Protein AF-A0A4Y2STK2-F1 (afdb_monomer_lite)

Secondary structure (DSSP, 8-state):
--PPPHHHHHHHHHHHHHHHHHHHHHHHHHH--TT--SSSSHHHHHHHHHHHHHHHHHHHHHHHHHHHHEEEEE----SSS--HHHHHHHHHHH-TT-EEEEEESS--SSPPP-SSS-TTTEEEEE-S--TTS-TTPPPHHHH---SEEEEE---

Structure (mmCIF, N/CA/C/O backbone):
data_AF-A0A4Y2STK2-F1
#
_entry.id   AF-A0A4Y2STK2-F1
#
loop_
_atom_site.group_PDB
_atom_site.id
_atom_site.type_symbol
_atom_site.label_atom_id
_atom_site.label_alt_id
_atom_site.label_comp_id
_atom_site.label_asym_id
_atom_site.label_entity_id
_atom_site.label_seq_id
_atom_site.pdbx_PDB_ins_code
_atom_site.Cartn_x
_atom_site.Cartn_y
_atom_site.Cartn_z
_atom_site.occupancy
_atom_site.B_iso_or_equiv
_atom_site.auth_seq_id
_atom_site.auth_comp_id
_atom_site.auth_asym_id
_atom_site.auth_atom_id
_atom_site.pdbx_PDB_model_num
ATOM 1 N N . MET A 1 1 ? 45.881 13.361 -73.220 1.00 48.16 1 MET A N 1
ATOM 2 C CA . MET A 1 1 ? 44.985 13.264 -72.045 1.00 48.16 1 MET A CA 1
ATOM 3 C C . MET A 1 1 ? 45.838 13.250 -70.787 1.00 48.16 1 MET A C 1
ATOM 5 O O . MET A 1 1 ? 46.521 12.266 -70.545 1.00 48.16 1 MET A O 1
ATOM 9 N N . ARG A 1 2 ? 45.893 14.359 -70.039 1.00 57.22 2 ARG A N 1
ATOM 10 C CA . ARG A 1 2 ? 46.589 14.390 -68.744 1.00 57.22 2 ARG A CA 1
ATOM 11 C C . ARG A 1 2 ? 45.663 13.764 -67.703 1.00 57.22 2 ARG A C 1
ATOM 13 O O . ARG A 1 2 ? 44.608 14.318 -67.422 1.00 57.22 2 ARG A O 1
ATOM 20 N N . LEU A 1 3 ? 46.047 12.589 -67.211 1.00 60.44 3 LEU A N 1
ATOM 21 C CA . LEU A 1 3 ? 45.358 11.873 -66.143 1.00 60.44 3 LEU A CA 1
ATOM 22 C C . LEU A 1 3 ? 45.282 12.771 -64.902 1.00 60.44 3 LEU A C 1
ATOM 24 O O . LEU A 1 3 ? 46.305 13.250 -64.411 1.00 60.44 3 LEU A O 1
ATOM 28 N N . LEU A 1 4 ? 44.059 13.028 -64.441 1.00 67.12 4 LEU A N 1
ATOM 29 C CA . LEU A 1 4 ? 43.784 13.797 -63.236 1.00 67.12 4 LEU A CA 1
ATOM 30 C C . LEU A 1 4 ? 44.452 13.082 -62.053 1.00 67.12 4 LEU A C 1
ATOM 32 O O . LEU A 1 4 ? 44.207 11.899 -61.817 1.00 67.12 4 LEU A O 1
ATOM 36 N N . THR A 1 5 ? 45.345 13.766 -61.341 1.00 83.81 5 THR A N 1
ATOM 37 C CA . THR A 1 5 ? 46.060 13.161 -60.215 1.00 83.81 5 THR A CA 1
ATOM 38 C C . THR A 1 5 ? 45.064 12.820 -59.105 1.00 83.81 5 THR A C 1
ATOM 40 O O . THR A 1 5 ? 44.153 13.593 -58.820 1.00 83.81 5 THR A O 1
ATOM 43 N N . TRP A 1 6 ? 45.231 11.672 -58.442 1.00 82.50 6 TRP A N 1
ATOM 44 C CA . TRP A 1 6 ? 44.313 11.210 -57.385 1.00 82.50 6 TRP A CA 1
ATOM 45 C C . TRP A 1 6 ? 44.108 12.245 -56.259 1.00 82.50 6 TRP A C 1
ATOM 47 O O . TRP A 1 6 ? 43.024 12.358 -55.695 1.00 82.50 6 TRP A O 1
ATOM 57 N N . LYS A 1 7 ? 45.114 13.096 -56.016 1.00 84.44 7 LYS A N 1
ATOM 58 C CA . LYS A 1 7 ? 45.023 14.246 -55.103 1.00 84.44 7 LYS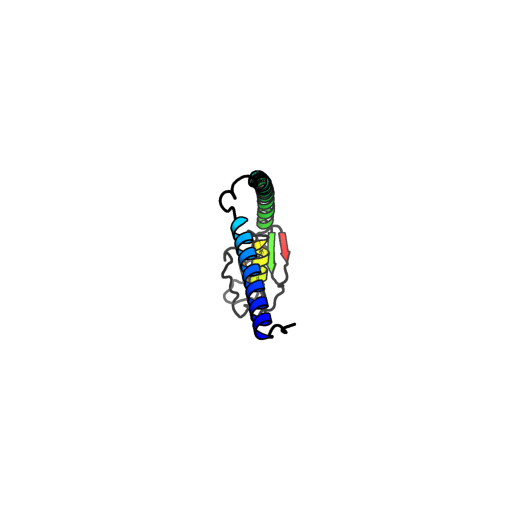 A CA 1
ATOM 59 C C . LYS A 1 7 ? 43.942 15.255 -55.512 1.00 84.44 7 LYS A C 1
ATOM 61 O O . LYS A 1 7 ? 43.209 15.732 -54.652 1.00 84.44 7 LYS A O 1
ATOM 66 N N . ALA A 1 8 ? 43.818 15.557 -56.805 1.00 86.56 8 ALA A N 1
ATOM 67 C CA . ALA A 1 8 ? 42.781 16.452 -57.314 1.00 86.56 8 ALA A CA 1
ATOM 68 C C . ALA A 1 8 ? 41.380 15.838 -57.164 1.00 86.56 8 ALA A C 1
ATOM 70 O O . ALA A 1 8 ? 40.431 16.552 -56.860 1.00 86.56 8 ALA A O 1
ATOM 71 N N . LEU A 1 9 ? 41.263 14.513 -57.306 1.00 87.19 9 LEU A N 1
ATOM 72 C CA . LEU A 1 9 ? 39.998 13.797 -57.131 1.00 87.19 9 LEU A CA 1
ATOM 73 C C . LEU A 1 9 ? 39.538 13.802 -55.665 1.00 87.19 9 LEU A C 1
ATOM 75 O O . LEU A 1 9 ? 38.375 14.087 -55.394 1.00 87.19 9 LEU A O 1
ATOM 79 N N . MET A 1 10 ? 40.454 13.580 -54.718 1.00 91.31 10 MET A N 1
ATOM 80 C CA . MET A 1 10 ? 40.150 13.666 -53.282 1.00 91.31 10 MET A CA 1
ATOM 81 C C . MET A 1 10 ? 39.747 15.086 -52.867 1.00 91.31 10 MET A C 1
ATOM 83 O O . MET A 1 10 ? 38.786 15.266 -52.122 1.00 91.31 10 MET A O 1
ATOM 87 N N . PHE A 1 11 ? 40.442 16.103 -53.385 1.00 92.38 11 PHE A N 1
ATOM 88 C CA . PHE A 1 11 ? 40.109 17.499 -53.104 1.00 92.38 11 PHE A CA 1
ATOM 89 C C . PHE A 1 11 ? 38.745 17.894 -53.689 1.00 92.38 11 PHE A C 1
ATOM 91 O O . PHE A 1 11 ? 37.953 18.553 -53.018 1.00 92.38 11 PHE A O 1
ATOM 98 N N . ALA A 1 12 ? 38.431 17.429 -54.902 1.00 92.31 12 ALA A N 1
ATOM 99 C CA . ALA A 1 12 ? 37.120 17.625 -55.512 1.00 92.31 12 ALA A CA 1
ATOM 100 C C . ALA A 1 12 ? 36.002 16.952 -54.698 1.00 92.31 12 ALA A C 1
ATOM 102 O O . ALA A 1 12 ? 34.995 17.596 -54.422 1.00 92.31 12 ALA A O 1
ATOM 103 N N . ALA A 1 13 ? 36.199 15.709 -54.244 1.00 93.19 13 ALA A N 1
ATOM 104 C CA . ALA A 1 13 ? 35.223 14.991 -53.419 1.00 93.19 13 ALA A CA 1
ATOM 105 C C . ALA A 1 13 ? 34.968 15.676 -52.062 1.00 93.19 13 ALA A C 1
ATOM 107 O 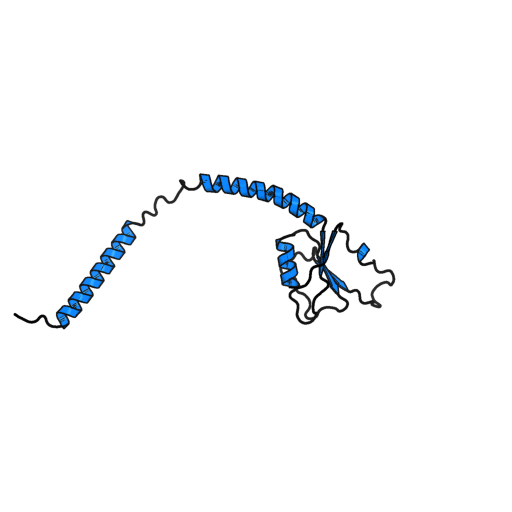O . ALA A 1 13 ? 33.842 15.683 -51.555 1.00 93.19 13 ALA A O 1
ATOM 108 N N . PHE A 1 14 ? 36.001 16.275 -51.466 1.00 95.25 14 PHE A N 1
ATOM 109 C CA . PHE A 1 14 ? 35.857 17.053 -50.237 1.00 95.25 14 PHE A CA 1
ATOM 110 C C . PHE A 1 14 ? 35.043 18.334 -50.474 1.00 95.25 14 PHE A C 1
ATOM 112 O O . PHE A 1 14 ? 34.085 18.599 -49.749 1.00 95.25 14 PHE A O 1
ATOM 119 N N . LEU A 1 15 ? 35.364 19.085 -51.533 1.00 95.06 15 LEU A N 1
ATOM 120 C CA . LEU A 1 15 ? 34.631 20.293 -51.925 1.00 95.06 15 LEU A CA 1
ATOM 121 C C . LEU A 1 15 ? 33.157 20.011 -52.227 1.00 95.06 15 LEU A C 1
ATOM 123 O O . LEU A 1 15 ? 32.296 20.776 -51.800 1.00 95.06 15 LEU A O 1
ATOM 127 N N . THR A 1 16 ? 32.843 18.910 -52.912 1.00 94.94 16 THR A N 1
ATOM 128 C CA . THR A 1 16 ? 31.449 18.547 -53.200 1.00 94.94 16 THR A CA 1
ATOM 129 C C . THR A 1 16 ? 30.667 18.231 -51.930 1.00 94.94 16 THR A C 1
ATOM 131 O O . THR A 1 16 ? 29.537 18.687 -51.793 1.00 94.94 16 THR A O 1
ATOM 134 N N . ASN A 1 17 ? 31.263 17.514 -50.972 1.00 94.69 17 ASN A N 1
ATOM 135 C CA . ASN A 1 17 ? 30.604 17.229 -49.693 1.00 94.69 17 ASN A CA 1
ATOM 136 C C . ASN A 1 17 ? 30.386 18.500 -48.862 1.00 94.69 17 ASN A C 1
ATOM 138 O O . ASN A 1 17 ? 29.322 18.668 -48.271 1.00 94.69 17 ASN A O 1
ATOM 142 N N . LEU A 1 18 ? 31.354 19.421 -48.864 1.00 95.56 18 LEU A N 1
ATOM 143 C CA . LEU A 1 18 ? 31.234 20.703 -48.166 1.00 95.56 18 LEU A CA 1
ATOM 144 C C . LEU A 1 18 ? 30.130 21.576 -48.780 1.00 95.56 18 LEU A C 1
ATOM 146 O O . LEU A 1 18 ? 29.338 22.167 -48.052 1.00 95.56 18 LEU A O 1
ATOM 150 N N . MET A 1 19 ? 30.019 21.592 -50.111 1.00 95.88 19 MET A N 1
ATOM 151 C CA . MET A 1 19 ? 28.932 22.281 -50.813 1.00 95.88 19 MET A CA 1
ATOM 152 C C . MET A 1 19 ? 27.561 21.675 -50.496 1.00 95.88 19 MET A C 1
ATOM 154 O O . MET A 1 19 ? 26.622 22.421 -50.235 1.00 95.88 19 MET A O 1
ATOM 158 N N . ILE A 1 20 ? 27.437 20.343 -50.467 1.00 95.75 20 ILE A N 1
ATOM 159 C CA . ILE A 1 20 ? 26.180 19.668 -50.097 1.00 95.75 20 ILE A CA 1
ATOM 160 C C . ILE A 1 20 ? 25.783 20.023 -48.661 1.00 95.75 20 ILE A C 1
ATOM 162 O O . ILE A 1 20 ? 24.633 20.383 -48.421 1.00 95.75 20 ILE A O 1
ATOM 166 N N . ALA A 1 21 ? 26.729 19.984 -47.720 1.00 95.19 21 ALA A N 1
ATOM 167 C CA . ALA A 1 21 ? 26.475 20.351 -46.329 1.00 95.19 21 ALA A CA 1
ATOM 168 C C . ALA A 1 21 ? 26.038 21.820 -46.188 1.00 95.19 21 ALA A C 1
ATOM 170 O O . ALA A 1 21 ? 25.094 22.106 -45.455 1.00 95.19 21 ALA A O 1
ATOM 171 N N . ALA A 1 22 ? 26.664 22.743 -46.925 1.00 94.56 22 ALA A N 1
ATOM 172 C CA . ALA A 1 22 ? 26.295 24.159 -46.917 1.00 94.56 22 ALA A CA 1
ATOM 173 C C . ALA A 1 22 ? 24.890 24.405 -47.495 1.00 94.56 22 ALA A C 1
ATOM 175 O O . ALA A 1 22 ? 24.116 25.176 -46.928 1.00 94.56 22 ALA A O 1
ATOM 176 N N . ILE A 1 23 ? 24.533 23.718 -48.586 1.00 92.88 23 ILE A N 1
ATOM 177 C CA . ILE A 1 23 ? 23.188 23.788 -49.179 1.00 92.88 23 ILE A CA 1
ATOM 178 C C . ILE A 1 23 ? 22.147 23.227 -48.206 1.00 92.88 23 ILE A C 1
ATOM 180 O O . ILE A 1 23 ? 21.107 23.846 -47.998 1.00 92.88 23 ILE A O 1
ATOM 184 N N . MET A 1 24 ? 22.434 22.085 -47.577 1.00 92.38 24 MET A N 1
ATOM 185 C CA . MET A 1 24 ? 21.541 21.466 -46.597 1.00 92.38 24 MET A CA 1
ATOM 186 C C . MET A 1 24 ? 21.331 22.370 -45.376 1.00 92.38 24 MET A C 1
ATOM 188 O O . MET A 1 24 ? 20.193 22.565 -44.958 1.00 92.38 24 MET A O 1
ATOM 192 N N . TRP A 1 25 ? 22.399 22.983 -44.856 1.00 89.56 25 TRP A N 1
ATOM 193 C CA . TRP A 1 25 ? 22.320 23.945 -43.753 1.00 89.56 25 TRP A CA 1
ATOM 194 C C . TRP A 1 25 ? 21.472 25.167 -44.120 1.00 89.56 25 TRP A C 1
ATOM 196 O O . TRP A 1 25 ? 20.572 25.543 -43.375 1.00 89.56 25 TRP A O 1
ATOM 206 N N . SER A 1 26 ? 21.700 25.747 -45.302 1.00 87.06 26 SER A N 1
ATOM 207 C CA . SER A 1 26 ? 20.927 26.898 -45.781 1.00 87.06 26 SER A CA 1
ATOM 208 C C . SER A 1 26 ? 19.449 26.570 -46.009 1.00 87.06 26 SER A C 1
ATOM 210 O O . SER A 1 26 ? 18.606 27.445 -45.834 1.00 87.06 26 SER A O 1
ATOM 212 N N . TYR A 1 27 ? 19.123 25.339 -46.411 1.00 86.56 27 TYR A N 1
ATOM 213 C CA . TYR A 1 27 ? 17.741 24.907 -46.621 1.00 86.56 27 TYR A CA 1
ATOM 214 C C . TYR A 1 27 ? 16.986 24.732 -45.300 1.00 86.56 27 TYR A C 1
ATOM 216 O O . TYR A 1 27 ? 15.829 25.134 -45.193 1.00 86.56 27 TYR A O 1
ATOM 224 N N . ILE A 1 28 ? 17.656 24.171 -44.290 1.00 78.06 28 ILE A N 1
ATOM 225 C CA . ILE A 1 28 ? 17.091 23.993 -42.948 1.00 78.06 28 ILE A CA 1
ATOM 226 C C . ILE A 1 28 ? 16.845 25.356 -42.287 1.00 78.06 28 ILE A C 1
ATOM 228 O O . ILE A 1 28 ? 15.775 25.566 -41.724 1.00 78.06 28 ILE A O 1
ATOM 232 N N . ASP A 1 29 ? 17.784 26.298 -42.408 1.00 74.62 29 ASP A N 1
ATOM 233 C CA . ASP A 1 29 ? 17.648 27.639 -41.821 1.00 74.62 29 ASP A CA 1
ATOM 234 C C . ASP A 1 29 ? 16.523 28.455 -42.490 1.00 74.62 29 ASP A C 1
ATOM 236 O O . ASP A 1 29 ? 15.764 29.149 -41.820 1.00 74.62 29 ASP A O 1
ATOM 240 N N . PHE A 1 30 ? 16.328 28.294 -43.806 1.00 68.88 30 PHE A N 1
ATOM 241 C CA . PHE A 1 30 ? 15.253 28.970 -44.545 1.00 68.88 30 PHE A CA 1
ATOM 242 C C . PHE A 1 30 ? 13.843 28.439 -44.225 1.00 68.88 30 PHE A C 1
ATOM 244 O O . PHE A 1 30 ? 12.864 29.161 -44.402 1.00 68.88 30 PHE A O 1
ATOM 251 N N . GLN A 1 31 ? 13.705 27.192 -43.759 1.00 63.44 31 GLN A N 1
ATOM 252 C CA . GLN A 1 31 ? 12.405 26.609 -43.386 1.00 63.44 31 GLN A CA 1
ATOM 253 C C . GLN A 1 31 ? 12.005 26.848 -41.928 1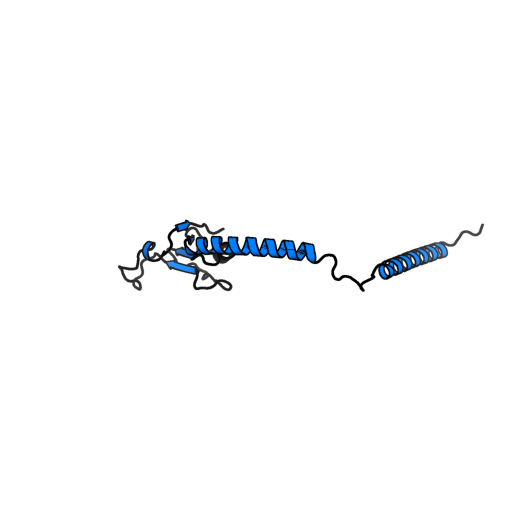.00 63.44 31 GLN A C 1
ATOM 255 O O . GLN A 1 31 ? 10.875 26.538 -41.545 1.00 63.44 31 GLN A O 1
ATOM 260 N N . CYS A 1 32 ? 12.884 27.439 -41.123 1.00 59.34 32 CYS A N 1
ATOM 261 C CA . CYS A 1 32 ? 12.579 27.821 -39.752 1.00 59.34 32 CYS A CA 1
ATOM 262 C C . CYS A 1 32 ? 11.955 29.223 -39.696 1.00 59.34 32 CYS A C 1
ATOM 264 O O . CYS A 1 32 ? 12.575 30.175 -39.227 1.00 59.34 32 CYS A O 1
ATOM 266 N N . ASP A 1 33 ? 10.695 29.357 -40.117 1.00 59.50 33 ASP A N 1
ATOM 267 C CA . ASP A 1 33 ? 9.897 30.549 -39.801 1.00 59.50 33 ASP A CA 1
ATOM 268 C C . ASP A 1 33 ? 9.300 30.408 -38.386 1.00 59.50 33 ASP A C 1
ATOM 270 O O . ASP A 1 33 ? 8.128 30.087 -38.182 1.00 59.50 33 ASP A O 1
ATOM 274 N N . CYS A 1 34 ? 10.143 30.598 -37.367 1.00 61.75 34 CYS A N 1
ATOM 275 C CA . CYS A 1 34 ? 9.761 30.501 -35.951 1.00 61.75 34 CYS A CA 1
ATOM 276 C C . CYS A 1 34 ? 8.955 31.716 -35.445 1.00 61.75 34 CYS A C 1
ATOM 278 O O . CYS A 1 34 ? 8.853 31.932 -34.238 1.00 61.75 34 CYS A O 1
ATOM 280 N N . SER A 1 35 ? 8.381 32.525 -36.340 1.00 60.88 35 SER A N 1
ATOM 281 C CA . SER A 1 35 ? 7.704 33.776 -35.986 1.00 60.88 35 SER A CA 1
ATOM 282 C C . SER A 1 35 ? 6.190 33.644 -35.757 1.00 60.88 35 SER A C 1
ATOM 284 O O . SER A 1 35 ? 5.589 34.558 -35.200 1.00 60.88 35 SER A O 1
ATOM 286 N N . ASN A 1 36 ? 5.555 32.522 -36.134 1.00 54.53 36 ASN A N 1
ATOM 287 C CA . ASN A 1 36 ? 4.089 32.373 -36.081 1.00 54.53 36 ASN A CA 1
ATOM 288 C C . ASN A 1 36 ? 3.592 30.961 -35.705 1.00 54.53 36 ASN A C 1
ATOM 290 O O . ASN A 1 36 ? 2.673 30.419 -36.320 1.00 54.53 36 ASN A O 1
ATOM 294 N N . ILE A 1 37 ? 4.137 30.363 -34.642 1.00 53.84 37 ILE A N 1
ATOM 295 C CA . ILE A 1 37 ? 3.536 29.174 -34.006 1.00 53.84 37 ILE A CA 1
ATOM 296 C C . ILE A 1 37 ? 2.609 29.645 -32.883 1.00 53.84 37 ILE A C 1
ATOM 298 O O . ILE A 1 37 ? 2.845 29.406 -31.703 1.00 53.84 37 ILE A O 1
ATOM 302 N N . GLN A 1 38 ? 1.550 30.378 -33.222 1.00 59.78 38 GLN A N 1
ATOM 303 C CA . GLN A 1 38 ? 0.513 30.672 -32.239 1.00 59.78 38 GLN A CA 1
ATOM 304 C C . GLN A 1 38 ? -0.862 30.834 -32.907 1.00 59.78 38 GLN A C 1
ATOM 306 O O . GLN A 1 38 ? -1.062 31.673 -33.778 1.00 59.78 38 GLN A O 1
ATOM 311 N N . TRP A 1 39 ? -1.806 30.002 -32.440 1.00 51.91 39 TRP A N 1
ATOM 312 C CA . TRP A 1 39 ? -3.268 30.205 -32.425 1.00 51.91 39 TRP A CA 1
ATOM 313 C C . TRP A 1 39 ? -4.206 29.579 -33.465 1.00 51.91 39 TRP A C 1
ATOM 315 O O . TRP A 1 39 ? -5.408 29.788 -33.326 1.00 51.91 39 TRP A O 1
ATOM 325 N N . LYS A 1 40 ? -3.786 28.726 -34.411 1.00 45.91 40 LYS A N 1
ATOM 326 C CA . LYS A 1 40 ? -4.786 27.978 -35.223 1.00 45.91 40 LYS A CA 1
ATOM 327 C C . LYS A 1 40 ? -5.128 26.570 -34.725 1.00 45.91 40 LYS A C 1
ATOM 329 O O . LYS A 1 40 ? -6.146 26.022 -35.127 1.00 45.91 40 LYS A O 1
ATOM 334 N N . HIS A 1 41 ? -4.344 26.025 -33.794 1.00 48.78 41 HIS A N 1
ATOM 335 C CA . HIS A 1 41 ? -4.538 24.678 -33.237 1.00 48.78 41 HIS A CA 1
ATOM 336 C C . HIS A 1 41 ? -5.138 24.664 -31.814 1.00 48.78 41 HIS A C 1
ATOM 338 O O . HIS A 1 41 ? -5.192 23.615 -31.183 1.00 48.78 41 HIS A O 1
ATOM 344 N N . SER A 1 42 ? -5.576 25.816 -31.285 1.00 54.34 42 SER A N 1
ATOM 345 C CA . SER A 1 42 ? -6.013 25.934 -29.882 1.00 54.34 42 SER A CA 1
ATOM 346 C C . SER A 1 42 ? -7.484 25.574 -29.649 1.00 54.34 42 SE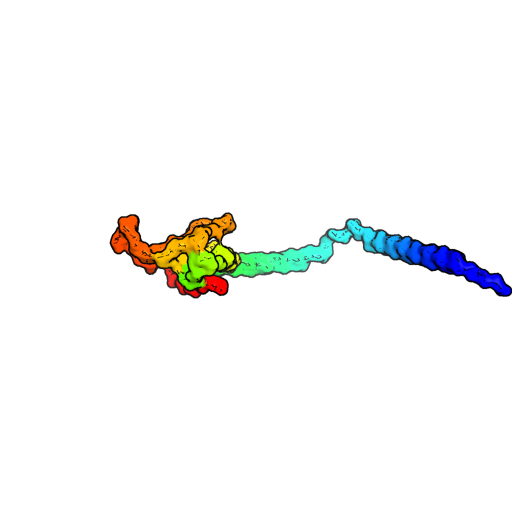R A C 1
ATOM 348 O O . SER A 1 42 ? -7.811 25.094 -28.573 1.00 54.34 42 SER A O 1
ATOM 350 N N . SER A 1 43 ? -8.387 25.781 -30.612 1.00 55.72 43 SER A N 1
ATOM 351 C CA . SER A 1 43 ? -9.835 25.645 -30.360 1.00 55.72 43 SER A CA 1
ATOM 352 C C . SER A 1 43 ? -10.311 24.189 -30.250 1.00 55.72 43 SER A C 1
ATOM 354 O O . SER A 1 43 ? -11.144 23.867 -29.402 1.00 55.72 43 SER A O 1
ATOM 356 N N . TYR A 1 44 ? -9.753 23.289 -31.063 1.00 54.94 44 TYR A N 1
ATOM 357 C CA . TYR A 1 44 ? -10.050 21.851 -30.993 1.00 54.94 44 TYR A CA 1
ATOM 358 C C . TYR A 1 44 ? -9.454 21.200 -29.738 1.00 54.94 44 TYR A C 1
ATOM 360 O O . TYR A 1 44 ? -10.069 20.316 -29.145 1.00 54.94 44 TYR A O 1
ATOM 368 N N . ILE A 1 45 ? -8.282 21.675 -29.301 1.00 56.59 45 ILE A N 1
ATOM 369 C CA . ILE A 1 45 ? -7.636 21.207 -28.071 1.00 56.59 45 ILE A CA 1
ATOM 370 C C . ILE A 1 45 ? -8.444 21.662 -26.853 1.00 56.59 45 ILE A C 1
ATOM 372 O O . ILE A 1 45 ? -8.751 20.826 -26.012 1.00 56.59 45 ILE A O 1
ATOM 376 N N . SER A 1 46 ? -8.870 22.929 -26.786 1.00 60.38 46 SER A N 1
ATOM 377 C CA . SER A 1 46 ? -9.642 23.444 -25.645 1.00 60.38 46 SER A CA 1
ATOM 378 C C . SER A 1 46 ? -11.007 22.771 -25.480 1.00 60.38 46 SER A C 1
ATOM 380 O O . SER A 1 46 ? -11.355 22.400 -24.368 1.00 60.38 46 SER A O 1
ATOM 382 N N . SER A 1 47 ? -11.756 22.554 -26.566 1.00 60.91 47 SER A N 1
ATOM 383 C CA . SER A 1 47 ? -13.078 21.902 -26.494 1.00 60.91 47 SER A CA 1
ATOM 384 C C . SER A 1 47 ? -12.994 20.424 -26.099 1.00 60.91 47 SER A C 1
ATOM 386 O O . SER A 1 47 ? -13.826 19.934 -25.338 1.00 60.91 47 SER A O 1
ATOM 388 N N . THR A 1 48 ? -11.956 19.717 -26.554 1.00 59.22 48 THR A N 1
ATOM 389 C CA . THR A 1 48 ? -11.696 18.328 -26.147 1.00 59.22 48 THR A CA 1
ATOM 390 C C . THR A 1 48 ? -11.205 18.252 -24.696 1.00 59.22 48 THR A C 1
ATOM 392 O O . THR A 1 48 ? -11.600 17.342 -23.973 1.00 59.22 48 THR A O 1
ATOM 395 N N . LEU A 1 49 ? -10.403 19.224 -24.240 1.00 60.12 49 LEU A N 1
ATOM 396 C CA . LEU A 1 49 ? -9.965 19.348 -22.842 1.00 60.12 49 LEU A CA 1
ATOM 397 C C . LEU A 1 49 ? -11.111 19.697 -21.893 1.00 60.12 49 LEU A C 1
ATOM 399 O O . LEU A 1 49 ? -11.150 19.154 -20.796 1.00 60.12 49 LEU A O 1
ATOM 403 N N . GLU A 1 50 ? -12.039 20.571 -22.284 1.00 59.47 50 GLU A N 1
ATOM 404 C CA . GLU A 1 50 ? -13.226 20.880 -21.476 1.00 59.47 50 GLU A CA 1
ATOM 405 C C . GLU A 1 50 ? -14.148 19.670 -21.360 1.00 59.47 50 GLU A C 1
ATOM 407 O O . GLU A 1 50 ? -14.561 19.337 -20.252 1.00 59.47 50 GLU A O 1
ATOM 412 N N . LYS A 1 51 ? -14.370 18.937 -22.457 1.00 56.09 51 LYS A N 1
ATOM 413 C CA . LYS A 1 51 ? -15.161 17.702 -22.430 1.00 56.09 51 LYS A CA 1
ATOM 414 C C . LYS A 1 51 ? -14.501 16.600 -21.591 1.00 56.09 51 LYS A C 1
ATOM 416 O O . LYS A 1 51 ? -15.169 15.990 -20.764 1.00 56.09 51 LYS A O 1
ATOM 421 N N . HIS A 1 52 ? -13.182 16.406 -21.715 1.00 51.78 52 HIS A N 1
ATOM 422 C CA . HIS A 1 52 ? -12.436 15.503 -20.831 1.00 51.78 52 HIS A CA 1
ATOM 423 C C . HIS A 1 52 ? -12.480 15.962 -19.373 1.00 51.78 52 HIS A C 1
ATOM 425 O O . HIS A 1 52 ? -12.582 15.126 -18.485 1.00 51.78 52 HIS A O 1
ATOM 431 N N . LYS A 1 53 ? -12.408 17.266 -19.097 1.00 55.72 53 LYS A N 1
ATOM 432 C CA . LYS A 1 53 ? -12.459 17.812 -17.735 1.00 55.72 53 LYS A CA 1
ATOM 433 C C . LYS A 1 53 ? -13.836 17.624 -17.097 1.00 55.72 53 LYS A C 1
ATOM 435 O O . LYS A 1 53 ? -13.903 17.337 -15.906 1.00 55.72 53 LYS A O 1
ATOM 440 N N . GLU A 1 54 ? -14.907 17.740 -17.875 1.00 55.78 54 GLU A N 1
ATOM 441 C CA . GLU A 1 54 ? -16.281 17.510 -17.425 1.00 55.78 54 GLU A CA 1
ATOM 442 C C . GLU A 1 54 ? -16.549 16.014 -17.179 1.00 55.78 54 GLU A C 1
ATOM 444 O O . GLU A 1 54 ? -16.985 15.651 -16.086 1.00 55.78 54 GLU A O 1
ATOM 449 N N . GLU A 1 55 ? -16.165 15.130 -18.108 1.00 57.97 55 GLU A N 1
ATOM 450 C CA . GLU A 1 55 ? -16.252 13.667 -17.933 1.00 57.97 55 GLU A CA 1
ATOM 451 C C . GLU A 1 55 ? -15.382 13.177 -16.761 1.00 57.97 55 GLU A C 1
ATOM 453 O O . GLU A 1 55 ? -15.839 12.380 -15.943 1.00 57.97 55 GLU A O 1
ATOM 458 N N . THR A 1 56 ? -14.176 13.731 -16.594 1.00 56.81 56 THR A N 1
ATOM 459 C CA . THR A 1 56 ? -13.298 13.445 -15.445 1.00 56.81 56 THR A CA 1
ATOM 460 C C . THR A 1 56 ? -13.899 13.967 -14.140 1.00 56.81 56 THR A C 1
ATOM 462 O O . THR A 1 56 ? -13.747 13.321 -13.116 1.00 56.81 56 THR A O 1
ATOM 465 N N . SER A 1 57 ? -14.612 15.099 -14.131 1.00 56.66 57 SER A N 1
ATOM 466 C CA . SER A 1 57 ? -15.229 15.618 -12.899 1.00 56.66 57 SER A CA 1
ATOM 467 C C . SER A 1 57 ? -16.385 14.744 -12.402 1.00 56.66 57 SER A C 1
ATOM 469 O O . SER A 1 57 ? -16.436 14.415 -11.221 1.00 56.66 57 SER A O 1
ATOM 471 N N . VAL A 1 58 ? -17.246 14.277 -13.311 1.00 57.53 58 VAL A N 1
ATOM 472 C CA . VAL A 1 58 ? -18.360 13.373 -12.984 1.00 57.53 58 VAL A CA 1
ATOM 473 C C . VAL A 1 58 ? -17.843 11.977 -12.614 1.00 57.53 58 VAL A C 1
ATOM 475 O O . VAL A 1 58 ? -18.337 11.354 -11.671 1.00 57.53 58 VAL A O 1
ATOM 478 N N . GLN A 1 59 ? -16.810 11.488 -13.305 1.00 56.72 59 GLN A N 1
ATOM 479 C CA . GLN A 1 59 ? -16.167 10.219 -12.971 1.00 56.72 59 GLN A CA 1
ATOM 480 C C . GLN A 1 59 ? -15.432 10.285 -11.626 1.00 56.72 59 GLN A C 1
ATOM 482 O O . GLN A 1 59 ? -15.637 9.405 -10.794 1.00 56.72 59 GLN A O 1
ATOM 487 N N . ASN A 1 60 ? -14.701 11.368 -11.348 1.00 59.84 60 ASN A N 1
ATOM 488 C CA . ASN A 1 60 ? -14.038 11.592 -10.062 1.00 59.84 60 ASN A CA 1
ATOM 489 C C . ASN A 1 60 ? -15.035 11.629 -8.900 1.00 59.84 60 ASN A C 1
ATOM 491 O O . ASN A 1 60 ? -14.730 11.110 -7.830 1.00 59.84 60 ASN A O 1
ATOM 495 N N . ASP A 1 61 ? -16.228 12.197 -9.087 1.00 68.12 61 ASP A N 1
ATOM 496 C CA . ASP A 1 61 ? -17.259 12.209 -8.045 1.00 68.12 61 ASP A CA 1
ATOM 497 C C . ASP A 1 61 ? -17.805 10.804 -7.767 1.00 68.12 61 ASP A C 1
ATOM 499 O O . ASP A 1 61 ? -18.048 10.444 -6.613 1.00 68.12 61 ASP A O 1
ATOM 503 N N . THR A 1 62 ? -17.955 9.982 -8.806 1.00 75.31 62 THR A N 1
ATOM 504 C CA . THR A 1 62 ? -18.456 8.605 -8.678 1.00 75.31 62 THR A CA 1
ATOM 505 C C . THR A 1 62 ? -17.392 7.674 -8.085 1.00 75.31 62 THR A C 1
ATOM 507 O O . THR A 1 62 ? -17.680 6.884 -7.183 1.00 75.31 62 THR A O 1
ATOM 510 N N . GLU A 1 63 ? -16.142 7.802 -8.528 1.00 74.56 63 GLU A N 1
ATOM 511 C CA . GLU A 1 63 ? -14.984 7.062 -8.015 1.00 74.56 63 GLU A CA 1
ATOM 512 C C . GLU A 1 63 ? -14.642 7.470 -6.581 1.00 74.56 63 GLU A C 1
ATOM 514 O O . GLU A 1 63 ? -14.376 6.610 -5.745 1.00 74.56 63 GLU A O 1
ATOM 519 N N . SER A 1 64 ? -14.733 8.759 -6.248 1.00 76.00 64 SER A N 1
ATOM 520 C CA . SER A 1 64 ? -14.547 9.258 -4.882 1.00 76.00 64 SER A CA 1
ATOM 521 C C . SER A 1 64 ? -15.638 8.746 -3.940 1.00 76.00 64 SER A C 1
ATOM 523 O O . SER A 1 64 ? -15.342 8.304 -2.825 1.00 76.00 64 SER A O 1
ATOM 525 N N . GLN A 1 65 ? -16.897 8.721 -4.395 1.00 82.06 65 GLN A N 1
ATOM 526 C CA . GLN A 1 65 ? -17.994 8.109 -3.643 1.00 82.06 65 GLN A CA 1
ATOM 527 C C . GLN A 1 65 ? -17.754 6.614 -3.420 1.00 82.06 65 GLN A C 1
ATOM 529 O O . GLN A 1 65 ? -17.927 6.135 -2.297 1.00 82.06 65 GLN A O 1
ATOM 534 N N . LEU A 1 66 ? -17.303 5.879 -4.437 1.00 83.69 66 LEU A N 1
ATOM 535 C CA . LEU A 1 66 ? -16.983 4.458 -4.303 1.00 83.69 66 LEU A CA 1
ATOM 536 C C . LEU A 1 66 ? -15.804 4.227 -3.347 1.00 83.69 66 LEU A C 1
ATOM 538 O O . LEU A 1 66 ? -15.911 3.437 -2.409 1.00 83.69 66 LEU A O 1
ATOM 542 N N . ALA A 1 67 ? -14.710 4.966 -3.515 1.00 85.00 67 ALA A N 1
ATOM 543 C CA . ALA A 1 67 ? -13.532 4.902 -2.656 1.00 85.00 67 ALA A CA 1
ATOM 544 C C . ALA A 1 67 ? -13.856 5.253 -1.190 1.00 85.00 67 ALA A C 1
ATOM 546 O O . ALA A 1 67 ? -13.262 4.692 -0.268 1.00 85.00 67 ALA A O 1
ATOM 547 N N . SER A 1 68 ? -14.860 6.102 -0.941 1.00 86.19 68 SER A N 1
ATOM 548 C CA . SER A 1 68 ? -15.348 6.392 0.414 1.00 86.19 68 SER A CA 1
ATOM 549 C C . SER A 1 68 ? -16.122 5.237 1.069 1.00 86.19 68 SER A C 1
ATOM 551 O O . SER A 1 68 ? -16.190 5.173 2.297 1.00 86.19 68 SER A O 1
ATOM 553 N N . LYS A 1 69 ? -16.668 4.302 0.281 1.00 90.12 69 LYS A N 1
ATOM 554 C CA . LYS A 1 69 ? -17.464 3.157 0.762 1.00 90.12 69 LYS A CA 1
ATOM 555 C C . LYS A 1 69 ? -16.689 1.851 0.850 1.00 90.12 69 LYS A C 1
ATOM 557 O O . LYS A 1 69 ? -17.120 0.938 1.552 1.00 90.12 69 LYS A O 1
ATOM 562 N N . VAL A 1 70 ? -15.556 1.764 0.161 1.00 91.88 70 VAL A N 1
ATOM 563 C CA . VAL A 1 70 ? -14.717 0.567 0.114 1.00 91.88 70 VAL A CA 1
ATOM 564 C C . VAL A 1 70 ? -13.572 0.665 1.129 1.00 91.88 70 VAL A C 1
ATOM 566 O O . VAL A 1 70 ? -12.995 1.734 1.354 1.00 91.88 70 VAL A O 1
ATOM 569 N N . ALA A 1 71 ? -13.248 -0.467 1.749 1.00 93.31 71 ALA A N 1
ATOM 570 C CA . ALA A 1 71 ? -11.987 -0.731 2.429 1.00 93.31 71 ALA A CA 1
ATOM 571 C C . ALA A 1 71 ? -11.195 -1.782 1.650 1.00 93.31 71 ALA A C 1
ATOM 573 O O . ALA A 1 71 ? -11.743 -2.795 1.217 1.00 93.31 71 ALA A O 1
ATOM 574 N N . ILE A 1 72 ? -9.896 -1.561 1.518 1.00 94.44 72 ILE A N 1
ATOM 575 C CA . ILE A 1 72 ? -8.967 -2.529 0.945 1.00 94.44 72 ILE A CA 1
ATOM 576 C C . ILE A 1 72 ? -8.274 -3.247 2.094 1.00 94.44 72 ILE A C 1
ATOM 578 O O . ILE A 1 72 ? -7.797 -2.609 3.033 1.00 94.44 72 ILE A O 1
ATOM 582 N N . VAL A 1 73 ? -8.220 -4.570 2.033 1.00 94.94 73 VAL A N 1
ATOM 583 C CA . VAL A 1 73 ? -7.562 -5.408 3.032 1.00 94.94 73 VAL A CA 1
ATOM 584 C C . VAL A 1 73 ? -6.444 -6.184 2.358 1.00 94.94 73 VAL A C 1
ATOM 586 O O . VAL A 1 73 ? -6.703 -7.008 1.486 1.00 94.94 73 VAL A O 1
ATOM 589 N N . ILE A 1 74 ? -5.213 -5.947 2.802 1.00 95.25 74 ILE A N 1
ATOM 590 C CA . ILE A 1 74 ? -4.025 -6.682 2.371 1.00 95.25 74 ILE A CA 1
ATOM 591 C C . ILE A 1 74 ? -3.661 -7.654 3.486 1.00 95.25 74 ILE A C 1
ATOM 593 O O . ILE A 1 74 ? -3.341 -7.251 4.609 1.00 95.25 74 ILE A O 1
ATOM 597 N N . ARG A 1 75 ? -3.760 -8.946 3.184 1.00 92.75 75 ARG A N 1
ATOM 598 C CA . ARG A 1 75 ? -3.491 -10.030 4.138 1.00 92.75 75 ARG A CA 1
ATOM 599 C C . ARG A 1 75 ? -2.465 -11.030 3.620 1.00 92.75 75 ARG A C 1
ATOM 601 O O . ARG A 1 75 ? -1.731 -11.588 4.428 1.00 92.75 75 ARG A O 1
ATOM 608 N N . ASP A 1 76 ? -2.441 -11.256 2.314 1.00 91.56 76 ASP A N 1
ATOM 609 C CA . ASP A 1 76 ? -1.559 -12.232 1.689 1.00 91.56 76 ASP A CA 1
ATOM 610 C C . ASP A 1 76 ? -0.272 -11.540 1.233 1.00 91.56 76 ASP A C 1
ATOM 612 O O . ASP A 1 76 ? -0.270 -10.847 0.218 1.00 91.56 76 ASP A O 1
ATOM 616 N N . PHE A 1 77 ? 0.771 -11.627 2.060 1.00 93.69 77 PHE A N 1
ATOM 617 C CA . PHE A 1 77 ? 2.093 -11.065 1.790 1.00 93.69 77 PHE A CA 1
ATOM 618 C C . PHE A 1 77 ? 3.161 -11.720 2.668 1.00 93.69 77 PHE A C 1
ATOM 620 O O . PHE A 1 77 ? 2.887 -12.196 3.778 1.00 93.69 77 PHE A O 1
ATOM 627 N N . GLU A 1 78 ? 4.411 -11.655 2.219 1.00 90.81 78 GLU A N 1
ATOM 628 C CA . GLU A 1 78 ? 5.548 -12.167 2.973 1.00 90.81 78 GLU A CA 1
ATOM 629 C C . GLU A 1 78 ? 6.256 -11.075 3.778 1.00 90.81 78 GLU A C 1
ATOM 631 O O . GLU A 1 78 ? 6.542 -9.977 3.321 1.00 90.81 78 GLU A O 1
ATOM 636 N N . CYS A 1 79 ? 6.577 -11.356 5.040 1.00 86.38 79 CYS A N 1
ATOM 637 C CA . CYS A 1 79 ? 7.141 -10.322 5.919 1.00 86.38 79 CYS A CA 1
ATOM 638 C C . CYS A 1 79 ? 8.588 -9.937 5.596 1.00 86.38 79 CYS A C 1
ATOM 640 O O . CYS A 1 79 ? 9.018 -8.887 6.064 1.00 86.38 79 CYS A O 1
ATOM 642 N N . PHE A 1 80 ? 9.326 -10.798 4.891 1.00 86.56 80 PHE A N 1
ATOM 643 C CA . PHE A 1 80 ? 10.744 -10.605 4.577 1.00 86.56 80 PHE A CA 1
ATOM 644 C C . PHE A 1 80 ? 10.962 -9.957 3.204 1.00 86.56 80 PHE A C 1
ATOM 646 O O . PHE A 1 80 ? 11.944 -9.246 3.018 1.00 86.56 80 PHE A O 1
ATOM 653 N N . GLU A 1 81 ? 10.047 -10.196 2.267 1.00 88.44 81 GLU A N 1
ATOM 654 C CA . GLU A 1 81 ? 10.089 -9.709 0.893 1.00 88.44 81 GLU A CA 1
ATOM 655 C C . GLU A 1 81 ? 8.644 -9.482 0.455 1.00 88.44 81 GLU A C 1
ATOM 657 O O . GLU A 1 81 ? 7.870 -10.425 0.339 1.00 88.44 81 GLU A O 1
ATOM 662 N N . ASN A 1 82 ? 8.259 -8.219 0.325 1.00 91.38 82 ASN A N 1
ATOM 663 C CA . ASN A 1 82 ? 6.922 -7.799 -0.072 1.00 91.38 82 ASN A CA 1
ATOM 664 C C . ASN A 1 82 ? 7.018 -6.507 -0.871 1.00 91.38 82 ASN A C 1
ATOM 666 O O . ASN A 1 82 ? 7.975 -5.744 -0.708 1.00 91.38 82 ASN A O 1
ATOM 670 N N . ASP A 1 83 ? 5.998 -6.258 -1.679 1.00 92.44 83 ASP A N 1
ATOM 671 C CA . ASP A 1 83 ? 5.834 -5.045 -2.469 1.00 92.44 83 ASP A CA 1
ATOM 672 C C . ASP A 1 83 ? 4.652 -4.196 -1.972 1.00 92.44 83 ASP A C 1
ATOM 674 O O . ASP A 1 83 ? 4.096 -3.366 -2.692 1.00 92.44 83 ASP A O 1
ATOM 678 N N . ILE A 1 84 ? 4.286 -4.348 -0.689 1.00 92.94 84 ILE A N 1
ATOM 679 C CA . ILE A 1 84 ? 3.151 -3.645 -0.072 1.00 92.94 84 ILE A CA 1
ATOM 680 C C . ILE A 1 84 ? 3.201 -2.137 -0.328 1.00 92.94 84 ILE A C 1
ATOM 682 O O . ILE A 1 84 ? 2.156 -1.576 -0.658 1.00 92.94 84 ILE A O 1
ATOM 686 N N . PRO A 1 85 ? 4.344 -1.430 -0.191 1.00 91.19 85 PRO A N 1
ATOM 687 C CA . PRO A 1 85 ? 4.384 -0.001 -0.481 1.00 91.19 85 PRO A CA 1
ATOM 688 C C . PRO A 1 85 ? 3.975 0.325 -1.924 1.00 91.19 85 PRO A C 1
ATOM 690 O O . PRO A 1 85 ? 3.205 1.265 -2.132 1.00 91.19 85 PRO A O 1
ATOM 693 N N . ALA A 1 86 ? 4.425 -0.456 -2.911 1.00 90.56 86 ALA A N 1
ATOM 694 C CA . ALA A 1 86 ? 4.052 -0.250 -4.307 1.00 90.56 86 ALA A CA 1
ATOM 695 C C . ALA A 1 86 ? 2.596 -0.650 -4.570 1.00 90.56 86 ALA A C 1
ATOM 697 O O . ALA A 1 86 ? 1.871 0.108 -5.216 1.00 90.56 86 ALA A O 1
ATOM 698 N N . THR A 1 87 ? 2.133 -1.768 -4.004 1.00 92.19 87 THR A N 1
ATOM 699 C CA . THR A 1 87 ? 0.731 -2.205 -4.058 1.00 92.19 87 THR A CA 1
ATOM 700 C C . THR A 1 87 ? -0.196 -1.116 -3.510 1.00 92.19 87 THR A C 1
ATOM 702 O O . THR A 1 87 ? -1.162 -0.715 -4.159 1.00 92.19 87 THR A O 1
ATOM 705 N N . VAL A 1 88 ? 0.130 -0.554 -2.345 1.00 92.19 88 VAL A N 1
ATOM 706 C CA . VAL A 1 88 ? -0.620 0.543 -1.718 1.00 92.19 88 VAL A CA 1
ATOM 707 C C . VAL A 1 88 ? -0.614 1.793 -2.600 1.00 92.19 88 VAL A C 1
ATOM 709 O O . VAL A 1 88 ? -1.669 2.396 -2.798 1.00 92.19 88 VAL A O 1
ATOM 712 N N . ASN A 1 89 ? 0.537 2.171 -3.161 1.00 90.75 89 ASN A N 1
ATOM 713 C CA . ASN A 1 89 ? 0.639 3.301 -4.088 1.00 90.75 89 ASN A CA 1
ATOM 714 C C . ASN A 1 89 ? -0.227 3.101 -5.337 1.00 90.75 89 ASN A C 1
ATOM 716 O O . ASN A 1 89 ? -0.936 4.018 -5.753 1.00 90.75 89 ASN A O 1
ATOM 720 N N . SER A 1 90 ? -0.212 1.898 -5.911 1.00 90.00 90 SER A N 1
ATOM 721 C CA . SER A 1 90 ? -1.021 1.559 -7.080 1.00 90.00 90 SER A CA 1
ATOM 722 C C . SER A 1 90 ? -2.511 1.664 -6.759 1.00 90.00 90 SER A C 1
ATOM 724 O O . SER A 1 90 ? -3.244 2.368 -7.455 1.00 90.00 90 SER A O 1
ATOM 726 N N . VAL A 1 91 ? -2.950 1.072 -5.647 1.00 91.00 91 VAL A N 1
ATOM 727 C CA . VAL A 1 91 ? -4.345 1.140 -5.197 1.00 91.00 91 VAL A CA 1
ATOM 728 C C . VAL A 1 91 ? -4.784 2.584 -4.969 1.00 91.00 91 VAL A C 1
ATOM 730 O O . VAL A 1 91 ? -5.859 2.967 -5.421 1.00 91.00 91 VAL A O 1
ATOM 733 N N . LEU A 1 92 ? -3.962 3.410 -4.319 1.00 88.88 92 LEU A N 1
ATOM 734 C CA . LEU A 1 92 ? -4.295 4.813 -4.052 1.00 88.88 92 LEU A CA 1
ATOM 735 C C . LEU A 1 92 ? -4.266 5.695 -5.301 1.00 88.88 92 LEU A C 1
ATOM 737 O O . LEU A 1 92 ? -4.932 6.728 -5.314 1.00 88.88 92 LEU A O 1
ATOM 741 N N . SER A 1 93 ? -3.545 5.301 -6.354 1.00 87.31 93 SER A N 1
ATOM 742 C CA . SER A 1 93 ? -3.601 6.015 -7.634 1.00 87.31 93 SER A CA 1
ATOM 743 C C . SER A 1 93 ? -4.953 5.848 -8.338 1.00 87.31 93 SER A C 1
ATOM 745 O O . SER A 1 93 ? -5.374 6.747 -9.058 1.00 87.31 93 SER A O 1
ATOM 747 N N . VAL A 1 94 ? -5.652 4.734 -8.082 1.00 87.56 94 VAL A N 1
ATOM 748 C CA . VAL A 1 94 ? -6.999 4.454 -8.608 1.00 87.56 94 VAL A CA 1
ATOM 749 C C . VAL A 1 94 ? -8.092 4.892 -7.628 1.00 87.56 94 VAL A C 1
ATOM 751 O O . VAL A 1 94 ? -9.097 5.467 -8.027 1.00 87.56 94 VAL A O 1
ATOM 754 N N . LEU A 1 95 ? -7.913 4.630 -6.331 1.00 88.88 95 LEU A N 1
ATOM 755 C CA . LEU A 1 95 ? -8.884 4.903 -5.270 1.00 88.88 95 LEU A CA 1
ATOM 756 C C . LEU A 1 95 ? -8.251 5.785 -4.177 1.00 88.88 95 LEU A C 1
ATOM 758 O O . LEU A 1 95 ? -7.908 5.295 -3.097 1.00 88.88 95 LEU A O 1
ATOM 762 N N . PRO A 1 96 ? -8.116 7.101 -4.407 1.00 85.56 96 PRO A N 1
ATOM 763 C CA . PRO A 1 96 ? -7.322 7.983 -3.545 1.00 85.56 96 PRO A CA 1
ATOM 764 C C . PRO A 1 96 ? -7.870 8.153 -2.118 1.00 85.56 96 PRO A C 1
ATOM 766 O O . PRO A 1 96 ? -7.110 8.449 -1.194 1.00 85.56 96 PRO A O 1
ATOM 769 N N . SER A 1 97 ? -9.177 7.962 -1.907 1.00 87.00 97 SER A N 1
ATOM 770 C CA . SER A 1 97 ? -9.841 8.090 -0.596 1.00 87.00 97 SER A CA 1
ATOM 771 C C . SER A 1 97 ? -10.160 6.747 0.082 1.00 87.00 97 SER A C 1
ATOM 773 O O . SER A 1 97 ? -10.797 6.720 1.147 1.00 87.00 97 SER A O 1
ATOM 775 N N . ALA A 1 98 ? -9.718 5.629 -0.503 1.00 89.12 98 ALA A N 1
ATOM 776 C CA . ALA A 1 98 ? -9.898 4.312 0.091 1.00 89.12 98 ALA A CA 1
ATOM 777 C C . ALA A 1 98 ? -9.036 4.149 1.349 1.00 89.12 98 ALA A C 1
ATOM 779 O O . ALA A 1 98 ? -7.878 4.567 1.405 1.00 89.12 98 ALA A O 1
ATOM 780 N N . LYS A 1 99 ? -9.611 3.508 2.372 1.00 92.19 99 LYS A N 1
ATOM 781 C CA . LYS A 1 99 ? -8.851 3.059 3.544 1.00 92.19 99 LYS A CA 1
ATOM 782 C C . LYS A 1 99 ? -8.226 1.707 3.247 1.00 92.19 99 LYS A C 1
ATOM 784 O O . LYS A 1 99 ? -8.920 0.802 2.788 1.00 92.19 99 LYS A O 1
ATOM 789 N N . ILE A 1 100 ? -6.947 1.568 3.562 1.00 93.56 100 ILE A N 1
ATOM 790 C CA . ILE A 1 100 ? -6.178 0.348 3.350 1.00 93.56 100 ILE A CA 1
ATOM 791 C C . ILE A 1 100 ? -5.763 -0.212 4.708 1.00 93.56 100 ILE A C 1
ATOM 793 O O . ILE A 1 100 ? -5.129 0.466 5.521 1.00 93.56 100 ILE A O 1
ATOM 797 N N . PHE A 1 101 ? -6.124 -1.463 4.955 1.00 93.88 101 PHE A N 1
ATOM 798 C CA . PHE A 1 101 ? -5.794 -2.201 6.162 1.00 93.88 101 PHE A CA 1
ATOM 799 C C . PHE A 1 101 ? -4.810 -3.311 5.816 1.00 93.88 101 PHE A C 1
ATOM 801 O O . PHE A 1 101 ? -5.134 -4.225 5.063 1.00 93.88 101 PHE A O 1
ATOM 808 N N . ILE A 1 102 ? -3.615 -3.245 6.388 1.00 94.06 102 ILE A N 1
ATOM 809 C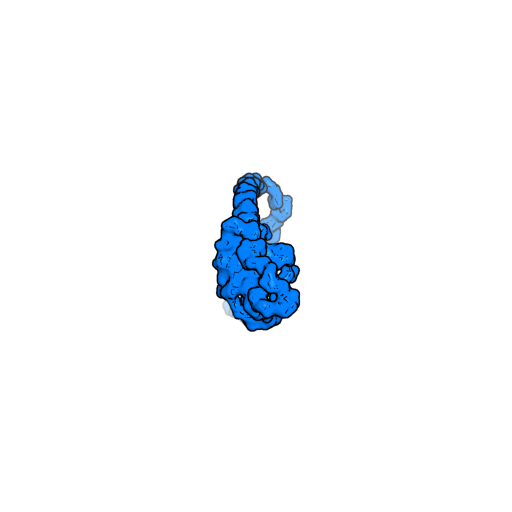 CA . ILE A 1 102 ? -2.602 -4.292 6.271 1.00 94.06 102 ILE A CA 1
ATOM 810 C C . ILE A 1 102 ? -2.715 -5.143 7.525 1.00 94.06 102 ILE A C 1
ATOM 812 O O . ILE A 1 102 ? -2.504 -4.649 8.634 1.00 94.06 102 ILE A O 1
ATOM 816 N N . ILE A 1 103 ? -3.091 -6.406 7.373 1.00 92.94 103 ILE A N 1
ATOM 817 C CA . ILE A 1 103 ? -3.400 -7.285 8.499 1.00 92.94 103 ILE A CA 1
ATOM 818 C C . ILE A 1 103 ? -2.335 -8.363 8.599 1.00 92.94 103 ILE A C 1
ATOM 820 O O . ILE A 1 103 ? -2.165 -9.170 7.692 1.00 92.94 103 ILE A O 1
ATOM 824 N N . THR A 1 104 ? -1.669 -8.452 9.742 1.00 92.12 104 THR A N 1
ATOM 825 C CA . THR A 1 104 ? -0.566 -9.393 9.956 1.00 92.12 104 THR A CA 1
ATOM 826 C C . THR A 1 104 ? -0.628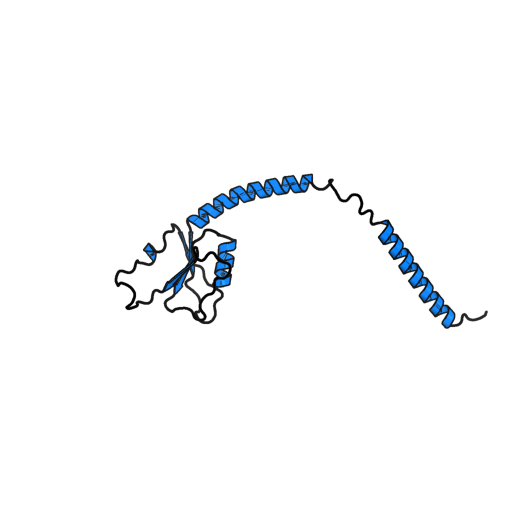 -10.060 11.324 1.00 92.12 104 THR A C 1
ATOM 828 O O . THR A 1 104 ? -1.208 -9.522 12.261 1.00 92.12 104 THR A O 1
ATOM 831 N N . ASP A 1 105 ? 0.009 -11.218 11.466 1.00 90.00 105 ASP A N 1
ATOM 832 C CA . ASP A 1 105 ? 0.202 -11.880 12.768 1.00 90.00 105 ASP A CA 1
ATOM 833 C C . ASP A 1 105 ? 1.590 -11.585 13.353 1.00 90.00 105 ASP A C 1
ATOM 835 O O . ASP A 1 105 ? 1.875 -11.815 14.528 1.00 90.00 105 ASP A O 1
ATOM 839 N N . LYS A 1 106 ? 2.499 -11.079 12.523 1.00 89.25 106 LYS A N 1
ATOM 840 C CA . LYS A 1 106 ? 3.886 -10.775 12.876 1.00 89.25 106 LYS A CA 1
ATOM 841 C C . LYS A 1 106 ? 4.232 -9.396 12.343 1.00 89.25 106 LYS A C 1
ATOM 843 O O . LYS A 1 106 ? 3.815 -9.020 11.256 1.00 89.25 106 LYS A O 1
ATOM 848 N N . ASN A 1 107 ? 4.974 -8.614 13.118 1.00 88.69 107 ASN A N 1
ATOM 849 C CA . ASN A 1 107 ? 5.361 -7.297 12.636 1.00 88.69 107 ASN A CA 1
ATOM 850 C C . ASN A 1 107 ? 6.318 -7.478 11.442 1.00 88.69 107 ASN A C 1
ATOM 852 O O . ASN A 1 107 ? 7.324 -8.172 11.622 1.00 88.69 107 ASN A O 1
ATOM 856 N N . PRO A 1 108 ? 6.009 -6.930 10.254 1.00 90.69 108 PRO A N 1
ATOM 857 C CA . PRO A 1 108 ? 6.874 -7.066 9.090 1.00 90.69 108 PRO A CA 1
ATOM 858 C C . PRO A 1 108 ? 8.241 -6.437 9.372 1.00 90.69 108 PRO A C 1
ATOM 860 O O . PRO A 1 108 ? 8.336 -5.442 10.105 1.00 90.69 108 PRO A O 1
ATOM 863 N N . TYR A 1 109 ? 9.291 -7.060 8.837 1.00 89.44 109 TYR A N 1
ATOM 864 C CA . TYR A 1 109 ? 10.656 -6.567 8.956 1.00 89.44 109 TYR A CA 1
ATOM 865 C C . TYR A 1 109 ? 11.421 -6.820 7.644 1.00 89.44 109 TYR A C 1
ATOM 867 O O . TYR A 1 109 ? 11.558 -7.984 7.268 1.00 89.44 109 TYR A O 1
ATOM 875 N N . PRO A 1 110 ? 11.969 -5.783 6.987 1.00 89.44 110 PRO A N 1
ATOM 876 C CA . PRO A 1 110 ? 12.128 -4.412 7.483 1.00 89.44 110 PRO A CA 1
ATOM 877 C C . PRO A 1 110 ? 10.789 -3.667 7.664 1.00 89.44 110 PRO A C 1
ATOM 879 O O . PRO A 1 110 ? 9.775 -4.080 7.100 1.00 89.44 110 PRO A O 1
ATOM 882 N N . PRO A 1 111 ? 10.732 -2.632 8.527 1.00 89.25 111 PRO A N 1
ATOM 883 C CA . PRO A 1 111 ? 9.511 -1.860 8.724 1.00 89.25 111 PRO A CA 1
ATOM 884 C C . PRO A 1 111 ? 9.004 -1.297 7.396 1.00 89.25 111 PRO A C 1
ATOM 886 O O . PRO A 1 111 ? 9.792 -0.809 6.593 1.00 89.25 111 PRO A O 1
ATOM 889 N N . LEU A 1 112 ? 7.689 -1.348 7.181 1.00 88.44 112 LEU A N 1
ATOM 890 C CA . LEU A 1 112 ? 7.082 -0.803 5.970 1.00 88.44 112 LEU A CA 1
ATOM 891 C C . LEU A 1 112 ? 7.213 0.724 5.963 1.00 88.44 112 LEU A C 1
ATOM 893 O O . LEU A 1 112 ? 6.749 1.399 6.888 1.00 88.44 112 LEU A O 1
ATOM 897 N N . GLU A 1 113 ? 7.826 1.261 4.913 1.00 86.12 113 GLU A N 1
ATOM 898 C CA . GLU A 1 113 ? 8.020 2.696 4.730 1.00 86.12 113 GLU A CA 1
ATOM 899 C C . GLU A 1 113 ? 7.027 3.239 3.699 1.00 86.12 113 GLU A C 1
ATOM 901 O O . GLU A 1 113 ? 7.033 2.863 2.530 1.00 86.12 113 GLU A O 1
ATOM 906 N N . PHE A 1 114 ? 6.162 4.151 4.146 1.00 81.88 114 PHE A N 1
ATOM 907 C CA . PHE A 1 114 ? 5.180 4.834 3.305 1.00 81.88 114 PHE A CA 1
ATOM 908 C C . PHE A 1 114 ? 5.568 6.313 3.200 1.00 81.88 114 PHE A C 1
ATOM 910 O O . PHE A 1 114 ? 5.091 7.149 3.971 1.00 81.88 114 PHE A O 1
ATOM 917 N N . SER A 1 115 ? 6.509 6.618 2.307 1.00 71.31 115 SER A N 1
ATOM 918 C CA . SER A 1 115 ? 7.110 7.955 2.172 1.00 71.31 115 SER A CA 1
ATOM 919 C C . SER A 1 115 ? 6.194 8.958 1.466 1.00 71.31 115 SER A C 1
ATOM 921 O O . SER A 1 115 ? 6.193 10.137 1.810 1.00 71.31 115 SER A O 1
ATOM 923 N N . GLU A 1 116 ? 5.390 8.487 0.512 1.00 68.62 116 GLU A N 1
ATOM 924 C CA . GLU A 1 116 ? 4.588 9.332 -0.390 1.00 68.62 116 GLU A CA 1
ATOM 925 C C . GLU A 1 116 ? 3.081 9.286 -0.088 1.00 68.62 116 GLU A C 1
ATOM 927 O O . GLU A 1 116 ? 2.296 10.060 -0.632 1.00 68.62 116 GLU A O 1
ATOM 932 N N . ILE A 1 117 ? 2.664 8.400 0.817 1.00 69.31 117 ILE A N 1
ATOM 933 C CA . ILE A 1 117 ? 1.255 8.108 1.080 1.00 69.31 117 ILE A CA 1
ATOM 934 C C . ILE A 1 117 ? 0.776 8.892 2.304 1.00 69.31 117 ILE A C 1
ATOM 936 O O . ILE A 1 117 ? 1.459 8.899 3.338 1.00 69.31 117 ILE A O 1
ATOM 940 N N . PRO A 1 118 ? -0.431 9.489 2.272 1.00 67.69 118 PRO A N 1
ATOM 941 C CA . PRO A 1 118 ? -1.039 10.007 3.483 1.00 67.69 118 PRO A CA 1
ATOM 942 C C . PRO A 1 118 ? -1.196 8.872 4.502 1.00 67.69 118 PRO A C 1
ATOM 944 O O . PRO A 1 118 ? -2.064 8.009 4.371 1.00 67.69 118 PRO A O 1
ATOM 947 N N . LYS A 1 119 ? -0.387 8.906 5.572 1.00 68.31 119 LYS A N 1
ATOM 948 C CA . LYS A 1 119 ? -0.396 7.925 6.682 1.00 68.31 119 LYS A CA 1
ATOM 949 C C . LYS A 1 119 ? -1.776 7.717 7.321 1.00 68.31 119 LYS A C 1
ATOM 951 O O . LYS A 1 119 ? -1.975 6.780 8.079 1.00 68.31 119 LYS A O 1
ATOM 956 N N . GLN A 1 120 ? -2.721 8.610 7.043 1.00 75.88 120 GLN A N 1
ATOM 957 C CA . GLN A 1 120 ? -4.092 8.570 7.538 1.00 75.88 120 GLN A CA 1
ATOM 958 C C . GLN A 1 120 ? -4.934 7.481 6.851 1.00 75.88 120 GLN A C 1
ATOM 960 O O . GLN A 1 120 ? -5.857 6.956 7.478 1.00 75.88 120 GLN A O 1
ATOM 965 N N . ASN A 1 121 ? -4.598 7.109 5.610 1.00 85.69 121 ASN A N 1
ATOM 966 C CA . ASN A 1 121 ? -5.367 6.147 4.816 1.00 85.69 121 ASN A CA 1
ATOM 967 C C . ASN A 1 121 ? -4.913 4.698 5.029 1.00 85.69 121 ASN A C 1
ATOM 969 O O . ASN A 1 121 ? -5.689 3.785 4.764 1.00 85.69 121 ASN A O 1
ATOM 973 N N . VAL A 1 122 ? -3.696 4.478 5.537 1.00 91.06 122 VAL A N 1
ATOM 974 C CA . VAL A 1 122 ? -3.101 3.144 5.699 1.00 91.06 122 VAL A CA 1
ATOM 975 C C . VAL A 1 122 ? -2.978 2.795 7.177 1.00 91.06 122 VAL A C 1
ATOM 977 O O . VAL A 1 122 ? -2.400 3.551 7.959 1.00 91.06 122 VAL A O 1
ATOM 980 N N . ARG A 1 123 ? -3.497 1.633 7.579 1.00 91.06 123 ARG A N 1
ATOM 981 C CA . ARG A 1 123 ? -3.390 1.125 8.952 1.00 91.06 123 ARG A CA 1
ATOM 982 C C . ARG A 1 123 ? -2.828 -0.286 8.976 1.00 91.06 123 ARG A C 1
ATOM 984 O O . ARG A 1 123 ? -3.369 -1.180 8.336 1.00 91.06 123 ARG A O 1
ATOM 991 N N . LEU A 1 124 ? -1.787 -0.489 9.780 1.00 90.81 124 LEU A N 1
ATOM 992 C CA . LEU A 1 124 ? -1.241 -1.809 10.081 1.00 90.81 124 LEU A CA 1
ATOM 993 C C . LEU A 1 124 ? -1.924 -2.372 11.333 1.00 90.81 124 LEU A C 1
ATOM 995 O O . LEU A 1 124 ? -1.833 -1.788 12.415 1.00 90.81 124 LEU A O 1
ATOM 999 N N . ILE A 1 125 ? -2.593 -3.512 11.192 1.00 90.44 125 ILE A N 1
ATOM 1000 C CA . ILE A 1 125 ? -3.259 -4.227 12.278 1.00 90.44 125 ILE A CA 1
ATOM 1001 C C . ILE A 1 125 ? -2.509 -5.531 12.524 1.00 90.44 125 ILE A C 1
ATOM 1003 O O . ILE A 1 125 ? -2.405 -6.384 11.648 1.00 90.44 125 ILE A O 1
ATOM 1007 N N . ASN A 1 126 ? -2.011 -5.694 13.748 1.00 89.81 126 ASN A N 1
ATOM 1008 C CA . ASN A 1 126 ? -1.419 -6.950 14.188 1.00 89.81 126 ASN A CA 1
ATOM 1009 C C . ASN A 1 126 ? -2.451 -7.760 14.990 1.00 89.81 126 ASN A C 1
ATOM 1011 O O . ASN A 1 126 ? -2.924 -7.273 16.020 1.00 89.81 126 ASN A O 1
ATOM 1015 N N . LEU A 1 127 ? -2.777 -8.973 14.549 1.00 87.44 127 LEU A N 1
ATOM 1016 C CA . LEU A 1 127 ? -3.745 -9.866 15.195 1.00 87.44 127 LEU A CA 1
ATOM 1017 C C . LEU A 1 127 ? -3.159 -10.656 16.368 1.00 87.44 127 LEU A C 1
ATOM 1019 O O . LEU A 1 127 ? -3.904 -11.220 17.167 1.00 87.44 127 LEU A O 1
ATOM 1023 N N . LYS A 1 128 ? -1.831 -10.693 16.515 1.00 87.25 128 LYS A N 1
ATOM 1024 C CA . LYS A 1 128 ? -1.195 -11.439 17.599 1.00 87.25 128 LYS A CA 1
ATOM 1025 C C . LYS A 1 128 ? -1.612 -10.863 18.955 1.00 87.25 128 LYS A C 1
ATOM 1027 O O . LYS A 1 128 ? -1.446 -9.650 19.177 1.00 87.25 128 LYS A O 1
ATOM 1032 N N . PRO A 1 129 ? -2.106 -11.714 19.875 1.00 83.56 129 PRO A N 1
ATOM 1033 C CA . PRO A 1 129 ? -2.401 -11.291 21.230 1.00 83.56 129 PRO A CA 1
ATOM 1034 C C . PRO A 1 129 ? -1.110 -10.814 21.892 1.00 83.56 129 PRO A C 1
ATOM 1036 O O . PRO A 1 129 ? -0.040 -11.408 21.738 1.00 83.56 129 PRO A O 1
ATOM 1039 N N . SER A 1 130 ? -1.209 -9.706 22.613 1.00 82.75 130 SER A N 1
ATOM 1040 C CA . SER A 1 130 ? -0.092 -9.102 23.327 1.00 82.75 130 SER A CA 1
ATOM 1041 C C . SER A 1 130 ? -0.554 -8.727 24.719 1.00 82.75 130 SER A C 1
ATOM 1043 O O . SER A 1 130 ? -1.673 -8.254 24.880 1.00 82.75 130 SER A O 1
ATOM 1045 N N . LEU A 1 131 ? 0.331 -8.854 25.706 1.00 84.81 131 LEU A N 1
ATOM 1046 C CA . LEU A 1 131 ? 0.068 -8.409 27.078 1.00 84.81 131 LEU A CA 1
ATOM 1047 C C . LEU A 1 131 ? -0.150 -6.890 27.174 1.00 84.81 131 LEU A C 1
ATOM 1049 O O . LEU A 1 131 ? -0.688 -6.400 28.158 1.00 84.81 131 LEU A O 1
ATOM 1053 N N . THR A 1 132 ? 0.267 -6.143 26.149 1.00 85.56 132 THR A N 1
ATOM 1054 C CA . THR A 1 132 ? 0.019 -4.701 26.028 1.00 85.56 132 THR A CA 1
ATOM 1055 C C . THR A 1 132 ? -1.348 -4.356 25.442 1.00 85.56 132 THR A C 1
ATOM 1057 O O . THR A 1 132 ? -1.732 -3.189 25.477 1.00 85.56 132 THR A O 1
ATOM 1060 N N . LYS A 1 133 ? -2.080 -5.327 24.882 1.00 80.06 133 LYS A N 1
ATOM 1061 C CA . LYS A 1 133 ? -3.412 -5.110 24.311 1.00 80.06 133 LYS A CA 1
ATOM 1062 C C . LYS A 1 133 ? -4.484 -5.592 25.293 1.00 80.06 133 LYS A C 1
ATOM 1064 O O . LYS A 1 133 ? -4.294 -6.633 25.920 1.00 80.06 133 LYS A O 1
ATOM 1069 N N . PRO A 1 134 ? -5.604 -4.864 25.430 1.00 80.69 134 PRO A N 1
ATOM 1070 C CA . PRO A 1 134 ? -6.730 -5.342 26.220 1.00 80.69 134 PRO A CA 1
ATOM 1071 C C . PRO A 1 134 ? -7.301 -6.627 25.607 1.00 80.69 134 PRO A C 1
ATOM 1073 O O . PRO A 1 134 ? -7.266 -6.801 24.390 1.00 80.69 134 PRO A O 1
ATOM 1076 N N . LEU A 1 135 ? -7.831 -7.513 26.456 1.00 70.88 135 LEU A N 1
ATOM 1077 C CA . LEU A 1 135 ? -8.459 -8.767 26.024 1.00 70.88 135 LEU A CA 1
ATOM 1078 C C . LEU A 1 135 ? -9.719 -8.505 25.176 1.00 70.88 135 LEU A C 1
ATOM 1080 O O . LEU A 1 135 ? -9.964 -9.222 24.214 1.00 70.88 135 LEU A O 1
ATOM 1084 N N . ASP A 1 136 ? -10.429 -7.413 25.477 1.00 71.12 136 ASP A N 1
ATOM 1085 C CA . ASP A 1 136 ? -11.567 -6.889 24.709 1.00 71.12 136 ASP A CA 1
ATOM 1086 C C . ASP A 1 136 ? -11.120 -5.921 23.600 1.00 71.12 136 ASP A C 1
ATOM 1088 O O . ASP A 1 136 ? -11.742 -4.883 23.359 1.00 71.12 136 ASP A O 1
ATOM 1092 N N . SER A 1 137 ? -9.985 -6.190 22.946 1.00 68.12 137 SER A N 1
ATOM 1093 C CA . SER A 1 137 ? -9.583 -5.377 21.799 1.00 68.12 137 SER A CA 1
ATOM 1094 C C . SER A 1 137 ? -10.674 -5.423 20.722 1.00 68.12 137 SER A C 1
ATOM 1096 O O . SER A 1 137 ? -11.205 -6.508 20.475 1.00 68.12 137 SER A O 1
ATOM 1098 N N . PRO A 1 138 ? -10.993 -4.286 20.075 1.00 65.69 138 PRO A N 1
ATOM 1099 C CA . PRO A 1 138 ? -12.038 -4.226 19.063 1.00 65.69 138 PRO A CA 1
ATOM 1100 C C . PRO A 1 138 ? -11.813 -5.298 17.997 1.00 65.69 138 PRO A C 1
ATOM 1102 O O . PRO A 1 138 ? -10.716 -5.410 17.445 1.00 65.69 138 PRO A O 1
ATOM 1105 N N . ASP A 1 139 ? -12.861 -6.081 17.733 1.00 76.81 139 ASP A N 1
ATOM 1106 C CA . ASP A 1 139 ? -12.883 -7.079 16.669 1.00 76.81 139 ASP A CA 1
ATOM 1107 C C . ASP A 1 139 ? -12.505 -6.419 15.337 1.00 76.81 139 ASP A C 1
ATOM 1109 O O . ASP A 1 139 ? -12.791 -5.238 15.110 1.00 76.81 139 ASP A O 1
ATOM 1113 N N . LEU A 1 140 ? -11.875 -7.165 14.436 1.00 80.00 140 LEU A N 1
ATOM 1114 C CA . LEU A 1 140 ? -11.416 -6.655 13.149 1.00 80.00 140 LEU A CA 1
ATOM 1115 C C . LEU A 1 140 ? -12.565 -5.994 12.368 1.00 80.00 140 LEU A C 1
ATOM 1117 O O . LEU A 1 140 ? -12.385 -4.928 11.778 1.00 80.00 140 LEU A O 1
ATOM 1121 N N . PHE A 1 141 ? -13.764 -6.569 12.458 1.00 79.12 141 PHE A N 1
ATOM 1122 C CA . PHE A 1 141 ? -14.985 -6.034 11.854 1.00 79.12 141 PHE A CA 1
ATOM 1123 C C . PHE A 1 141 ? -15.435 -4.692 12.444 1.00 79.12 141 PHE A C 1
ATOM 1125 O O . PHE A 1 141 ? -16.091 -3.918 11.761 1.00 79.12 141 PHE A O 1
ATOM 1132 N N . SER A 1 142 ? -15.068 -4.384 13.689 1.00 82.00 142 SER A N 1
ATOM 1133 C CA . SER A 1 142 ? -15.363 -3.084 14.307 1.00 82.00 142 SER A CA 1
ATOM 1134 C C . SER A 1 142 ? -14.352 -1.996 13.930 1.00 82.00 142 SER A C 1
ATOM 1136 O O . SER A 1 142 ? -14.660 -0.809 14.006 1.00 82.00 142 SER A O 1
ATOM 1138 N N . VAL A 1 143 ? -13.144 -2.388 13.507 1.00 85.00 143 VAL A N 1
ATOM 1139 C CA . VAL A 1 143 ? -12.101 -1.460 13.042 1.00 85.00 143 VAL A CA 1
ATOM 1140 C C . VAL A 1 143 ? -12.313 -1.070 11.578 1.00 85.00 143 VAL A C 1
ATOM 1142 O O . VAL A 1 143 ? -11.974 0.049 11.182 1.00 85.00 143 VAL A O 1
ATOM 1145 N N . ILE A 1 144 ? -12.864 -1.982 10.776 1.00 88.06 144 ILE A N 1
ATOM 1146 C CA . ILE A 1 144 ? -13.168 -1.755 9.364 1.00 88.06 144 ILE A CA 1
ATOM 1147 C C . ILE A 1 144 ? -14.556 -1.109 9.262 1.00 88.06 144 ILE A C 1
ATOM 1149 O O . ILE A 1 144 ? -15.580 -1.774 9.329 1.00 88.06 144 ILE A O 1
ATOM 1153 N N . ASP A 1 145 ? -14.585 0.212 9.091 1.00 86.12 145 ASP A N 1
ATOM 1154 C CA . ASP A 1 145 ? -15.796 1.046 9.130 1.00 86.12 145 ASP A CA 1
ATOM 1155 C C . ASP A 1 145 ? -16.441 1.285 7.754 1.00 86.12 145 ASP A C 1
ATOM 1157 O O . ASP A 1 145 ? -17.095 2.304 7.531 1.00 86.12 145 ASP A O 1
ATOM 1161 N N . ARG A 1 146 ? -16.210 0.385 6.797 1.00 90.00 146 ARG A N 1
ATOM 1162 C CA . ARG A 1 146 ? -16.609 0.551 5.393 1.00 90.00 146 ARG A CA 1
ATOM 1163 C C . ARG A 1 146 ? -17.644 -0.493 4.983 1.00 90.00 146 ARG A C 1
ATOM 1165 O O . ARG A 1 146 ? -17.656 -1.599 5.509 1.00 90.00 146 ARG A O 1
ATOM 1172 N N . GLU A 1 147 ? -18.514 -0.121 4.044 1.00 90.88 147 GLU A N 1
ATOM 1173 C CA . GLU A 1 147 ? -19.646 -0.946 3.594 1.00 90.88 147 GLU A CA 1
ATOM 1174 C C . GLU A 1 147 ? -19.178 -2.183 2.816 1.00 90.88 147 GLU A C 1
ATOM 1176 O O . GLU A 1 147 ? -19.766 -3.260 2.916 1.00 90.88 147 GLU A O 1
ATOM 1181 N N . HIS A 1 148 ? -18.101 -2.034 2.046 1.00 91.69 148 HIS A N 1
ATOM 1182 C CA . HIS A 1 148 ? -17.553 -3.097 1.215 1.00 91.69 148 HIS A CA 1
ATOM 1183 C C . HIS A 1 148 ? -16.075 -3.310 1.509 1.00 91.69 148 HIS A C 1
ATOM 1185 O O . HIS A 1 148 ? -15.330 -2.358 1.743 1.00 91.69 148 HIS A O 1
ATOM 1191 N N . ILE A 1 149 ? -15.647 -4.569 1.452 1.00 93.00 149 ILE A N 1
ATOM 1192 C CA . ILE A 1 149 ? -14.259 -4.969 1.665 1.00 93.00 149 ILE A CA 1
ATOM 1193 C C . ILE A 1 149 ? -13.759 -5.652 0.401 1.00 93.00 149 ILE A C 1
ATOM 1195 O O . ILE A 1 149 ? -14.385 -6.592 -0.088 1.00 93.00 149 ILE A O 1
ATOM 1199 N N . ILE A 1 150 ? -12.616 -5.201 -0.101 1.00 93.19 150 ILE A N 1
ATOM 1200 C CA . ILE A 1 150 ? -11.882 -5.874 -1.169 1.00 93.19 150 ILE A CA 1
ATOM 1201 C C . ILE A 1 150 ? -10.623 -6.457 -0.549 1.00 93.19 150 ILE A C 1
ATOM 1203 O O . ILE A 1 150 ? -9.787 -5.727 -0.018 1.00 93.19 150 ILE A O 1
ATOM 1207 N N . VAL A 1 151 ? -10.499 -7.779 -0.609 1.00 93.44 151 VAL A N 1
ATOM 1208 C CA . VAL A 1 151 ? -9.266 -8.463 -0.224 1.00 93.44 151 VAL A CA 1
ATOM 1209 C C . VAL A 1 151 ? -8.327 -8.423 -1.418 1.00 93.44 151 VAL A C 1
ATOM 1211 O O . VAL A 1 151 ? -8.699 -8.853 -2.509 1.00 93.44 151 VAL A O 1
ATOM 1214 N N . PHE A 1 152 ? -7.138 -7.875 -1.207 1.00 92.38 152 PHE A N 1
ATOM 1215 C CA . PHE A 1 152 ? -6.156 -7.631 -2.252 1.00 92.38 152 PHE A CA 1
ATOM 1216 C C . PHE A 1 152 ? -4.846 -8.351 -1.897 1.00 92.38 152 PHE A C 1
ATOM 1218 O O . PHE A 1 152 ? -4.379 -8.203 -0.761 1.00 92.38 152 PHE A O 1
ATOM 1225 N N . PRO A 1 153 ? -4.282 -9.165 -2.805 1.00 91.75 153 PRO A N 1
ATOM 1226 C CA . PRO A 1 153 ? -2.972 -9.768 -2.594 1.00 91.75 153 PRO A CA 1
ATOM 1227 C C . PRO A 1 153 ? -1.871 -8.715 -2.758 1.00 91.75 153 PRO A C 1
ATOM 1229 O O . PRO A 1 153 ? -2.073 -7.694 -3.416 1.00 91.75 153 PRO A O 1
ATOM 1232 N N . ASP A 1 154 ? -0.713 -8.955 -2.158 1.00 88.25 154 ASP A N 1
ATOM 1233 C CA . ASP A 1 154 ? 0.497 -8.234 -2.543 1.00 88.25 154 ASP A CA 1
ATOM 1234 C C . ASP A 1 154 ? 1.001 -8.771 -3.892 1.00 88.25 154 ASP A C 1
ATOM 1236 O O . ASP A 1 154 ? 1.060 -9.989 -4.038 1.00 88.25 154 ASP A O 1
ATOM 1240 N N . SER A 1 155 ? 1.250 -7.860 -4.849 1.00 69.75 155 SER A N 1
ATOM 1241 C CA . SER A 1 155 ? 1.705 -8.071 -6.247 1.00 69.75 155 SER A CA 1
ATOM 1242 C C . SER A 1 155 ? 1.499 -9.461 -6.870 1.00 69.75 155 SER A C 1
ATOM 1244 O O . SER A 1 155 ? 2.283 -10.382 -6.547 1.00 69.75 155 SER A O 1
#

Foldseek 3Di:
DPPDPVVNVVVVVVVVVVVVVVVVVVVVVVPPPVPDPDDPPPPVVVVVVVVVVVVCVVVCVVLQVVLQQEEEEEEAADLADFPVLVVVVVVCVRRVNHAYEYEEQDQRPPHDDNPPHDPVRYYYHHPHDDPPDDPPHPDPVRVPPHNYYDYDYTD

Radius of gyration: 32.8 Å; chains: 1; bounding box: 66×46×99 Å

InterPro domains:
  IPR055105 FKRP, stem domain [PF22921] (61-155)

pLDDT: mean 80.2, std 14.17, range [45.91, 95.88]

Organism: Araneus ventricosus (NCBI:txid182803)

Sequence (155 aa):
MRLLTWKALMFAAFLTNLMIAAIMWSYIDFQCDCSNIQWKHSSYISSTLEKHKEETSVQNDTESQLASKVAIVIRDFECFENDIPATVNSVLSVLPSAKIFIITDKNPYPPLEFSEIPKQNVRLINLKPSLTKPLDSPDLFSVIDREHIIVFPDS